Protein AF-A0A553Q4H6-F1 (afdb_monomer)

Mean predicted aligned error: 11.96 Å

Structure (mmCIF, N/CA/C/O backbone):
data_AF-A0A553Q4H6-F1
#
_entry.id   AF-A0A553Q4H6-F1
#
loop_
_atom_site.group_PDB
_atom_site.id
_atom_site.type_symbol
_atom_site.label_atom_id
_atom_site.label_alt_id
_atom_site.label_comp_id
_atom_site.label_asym_id
_atom_site.label_entity_id
_atom_site.label_seq_id
_atom_site.pdbx_PDB_ins_code
_atom_site.Cartn_x
_atom_site.Cartn_y
_atom_site.Cartn_z
_atom_site.occupancy
_atom_site.B_iso_or_equiv
_atom_site.auth_seq_id
_atom_site.auth_comp_id
_atom_site.auth_asym_id
_atom_site.auth_atom_id
_atom_site.pdbx_PDB_model_num
ATOM 1 N N . MET A 1 1 ? -4.625 12.653 -12.881 1.00 53.19 1 MET A N 1
ATOM 2 C CA . MET A 1 1 ? -5.779 13.579 -12.849 1.00 53.19 1 MET A CA 1
ATOM 3 C C . MET A 1 1 ? -6.939 13.209 -13.784 1.00 53.19 1 MET A C 1
ATOM 5 O O . MET A 1 1 ? -8.031 13.690 -13.533 1.00 53.19 1 MET A O 1
ATOM 9 N N . LEU A 1 2 ? -6.790 12.311 -14.776 1.00 54.16 2 LEU A N 1
ATOM 10 C CA . LEU A 1 2 ? -7.947 11.816 -15.558 1.00 54.16 2 LEU A CA 1
ATOM 11 C C . LEU A 1 2 ? -8.750 10.704 -14.845 1.00 54.16 2 LEU A C 1
ATOM 13 O O . LEU A 1 2 ? -9.967 10.647 -14.954 1.00 54.16 2 LEU A O 1
ATOM 17 N N . LEU A 1 3 ? -8.075 9.845 -14.072 1.00 53.44 3 LEU A N 1
ATOM 18 C CA . LEU A 1 3 ? -8.702 8.718 -13.361 1.00 53.44 3 LEU A CA 1
ATOM 19 C C . LEU A 1 3 ? -9.721 9.153 -12.292 1.00 53.44 3 LEU A C 1
ATOM 21 O O . LEU A 1 3 ? -10.749 8.504 -12.138 1.00 53.44 3 LEU A O 1
ATOM 25 N N . LEU A 1 4 ? -9.483 10.282 -11.614 1.00 52.38 4 LEU A N 1
ATOM 26 C CA . LEU A 1 4 ? -10.428 10.852 -10.641 1.00 52.38 4 LEU A CA 1
ATOM 27 C C . LEU A 1 4 ? -11.746 11.292 -11.302 1.00 52.38 4 LEU A C 1
ATOM 29 O O . LEU A 1 4 ? -12.811 11.081 -10.735 1.00 52.38 4 LEU A O 1
ATOM 33 N N . ARG A 1 5 ? -11.698 11.816 -12.535 1.00 48.59 5 ARG A N 1
ATOM 34 C CA . ARG A 1 5 ? -12.901 12.209 -13.294 1.00 4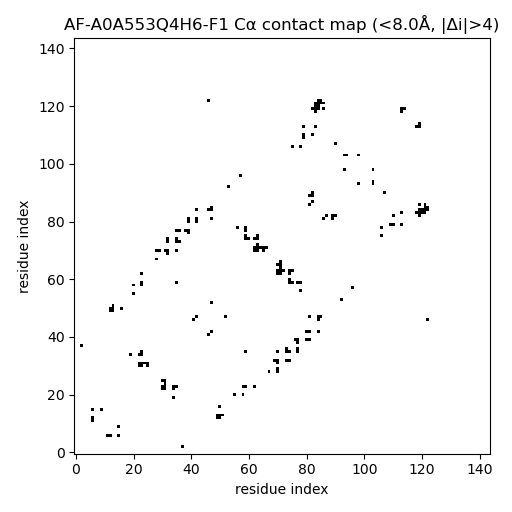8.59 5 ARG A CA 1
ATOM 35 C C . ARG A 1 5 ? -13.738 11.020 -13.765 1.00 48.59 5 ARG A C 1
ATOM 37 O O . ARG A 1 5 ? -14.942 11.158 -13.927 1.00 48.59 5 ARG A O 1
ATOM 44 N N . ILE A 1 6 ? -13.119 9.852 -13.948 1.00 53.22 6 ILE A N 1
ATOM 45 C CA . ILE A 1 6 ? -13.831 8.610 -14.286 1.00 53.22 6 ILE A CA 1
ATOM 46 C C . ILE A 1 6 ? -14.466 7.987 -13.032 1.00 53.22 6 ILE A C 1
ATOM 48 O O . ILE A 1 6 ? -15.551 7.416 -13.126 1.00 53.22 6 ILE A O 1
ATOM 52 N N . MET A 1 7 ? -13.855 8.145 -11.847 1.00 50.66 7 MET A N 1
ATOM 53 C CA . MET A 1 7 ? -14.485 7.738 -10.581 1.00 50.66 7 MET A CA 1
ATOM 54 C C . MET A 1 7 ? -15.806 8.468 -10.335 1.00 50.66 7 MET A C 1
ATOM 56 O O . MET A 1 7 ? -16.773 7.828 -9.937 1.00 50.66 7 MET A O 1
ATOM 60 N N . GLU A 1 8 ? -15.859 9.767 -10.641 1.00 52.78 8 GLU A N 1
ATOM 61 C CA . GLU A 1 8 ? -17.051 10.615 -10.490 1.00 52.78 8 GLU A CA 1
ATOM 62 C C . GLU A 1 8 ? -18.228 10.164 -11.388 1.00 52.78 8 GLU A C 1
ATOM 64 O O . GLU A 1 8 ? -19.381 10.426 -11.064 1.00 52.78 8 GLU A O 1
ATOM 69 N N . GLN A 1 9 ? -17.956 9.431 -12.481 1.00 48.88 9 GLN A N 1
ATOM 70 C CA . GLN A 1 9 ? -18.960 8.953 -13.448 1.00 48.88 9 GLN A CA 1
ATOM 71 C C . GLN A 1 9 ? -19.293 7.450 -13.338 1.00 48.88 9 GLN A C 1
ATOM 73 O O . GLN A 1 9 ? -20.028 6.928 -14.176 1.00 48.88 9 GLN A O 1
ATOM 78 N N . SER A 1 10 ? -18.771 6.721 -12.342 1.00 46.62 10 SER A N 1
ATOM 79 C CA . SER A 1 10 ? -18.934 5.256 -12.252 1.00 46.62 10 SER A CA 1
ATOM 80 C C . SER A 1 10 ? -19.594 4.781 -10.951 1.00 46.62 10 SER A C 1
ATOM 82 O O . SER A 1 10 ? -19.418 5.359 -9.884 1.00 46.62 10 SER A O 1
ATOM 84 N N . ALA A 1 11 ? -20.355 3.687 -11.050 1.00 51.41 11 ALA A N 1
ATOM 85 C CA . ALA A 1 11 ? -21.383 3.261 -10.094 1.00 51.41 11 ALA A CA 1
ATOM 86 C C . ALA A 1 11 ? -20.911 2.729 -8.715 1.00 51.41 11 ALA A C 1
ATOM 88 O O . ALA A 1 11 ? -21.747 2.317 -7.920 1.00 51.41 11 ALA A O 1
ATOM 89 N N . SER A 1 12 ? -19.610 2.710 -8.404 1.00 58.69 12 SER A N 1
ATOM 90 C CA . SER A 1 12 ? -19.055 2.636 -7.032 1.00 58.69 12 SER A CA 1
ATOM 91 C C . SER A 1 12 ? -17.516 2.577 -7.085 1.00 58.69 12 SER A C 1
ATOM 93 O O . SER A 1 12 ? -16.968 1.911 -7.971 1.00 58.69 12 SER A O 1
ATOM 95 N N . PRO A 1 13 ? -16.783 3.183 -6.126 1.00 57.62 13 PRO A N 1
ATOM 96 C CA . PRO A 1 13 ? -15.316 3.093 -6.046 1.00 57.62 13 PRO A CA 1
ATOM 97 C C . PRO A 1 13 ? -14.774 1.653 -6.083 1.00 57.62 13 PRO A C 1
ATOM 99 O O . PRO A 1 13 ? -13.706 1.395 -6.637 1.00 57.62 13 PRO A O 1
ATOM 102 N N . GLN A 1 14 ? -15.541 0.700 -5.550 1.00 63.09 14 GLN A N 1
ATOM 103 C CA . GLN A 1 14 ? -15.195 -0.717 -5.483 1.00 63.09 14 GLN A CA 1
ATOM 104 C C . GLN A 1 14 ? -15.084 -1.380 -6.873 1.00 63.09 14 GLN A C 1
ATOM 106 O O . GLN A 1 14 ? -14.151 -2.148 -7.108 1.00 63.09 14 GLN A O 1
ATOM 111 N N . TYR A 1 15 ? -15.973 -1.046 -7.818 1.00 68.50 15 TYR A N 1
ATOM 112 C CA . TYR A 1 15 ? -15.968 -1.618 -9.174 1.00 68.50 15 TYR A CA 1
ATOM 113 C C . TYR A 1 15 ? -14.713 -1.232 -9.972 1.00 68.50 15 TYR A C 1
ATOM 115 O O . TYR A 1 15 ? -14.147 -2.044 -10.708 1.00 68.50 15 TYR A O 1
ATOM 123 N N . ILE A 1 16 ? -14.244 0.007 -9.797 1.00 69.88 16 ILE A N 1
ATOM 124 C CA . ILE A 1 16 ? -12.982 0.466 -10.385 1.00 69.88 16 ILE A CA 1
ATOM 125 C C . ILE A 1 16 ? -11.811 -0.315 -9.792 1.00 69.88 16 ILE A C 1
ATOM 127 O O . ILE A 1 16 ? -10.930 -0.755 -10.535 1.00 69.88 16 ILE A O 1
ATOM 131 N N . TRP A 1 17 ? -11.803 -0.517 -8.472 1.00 71.38 17 TRP A N 1
ATOM 132 C CA . TRP A 1 17 ? -10.707 -1.211 -7.805 1.00 71.38 17 TRP A CA 1
ATOM 133 C C . TRP A 1 17 ? -10.576 -2.668 -8.226 1.00 71.38 17 TRP A C 1
ATOM 135 O O . TRP A 1 17 ? -9.457 -3.083 -8.516 1.00 71.38 17 TRP A O 1
ATOM 145 N N . ASP A 1 18 ? -11.679 -3.406 -8.373 1.00 72.62 18 ASP A N 1
ATOM 146 C CA . ASP A 1 18 ? -11.636 -4.798 -8.842 1.00 72.62 18 ASP A CA 1
ATOM 147 C C . ASP A 1 18 ? -11.004 -4.925 -10.244 1.00 72.62 18 ASP A C 1
ATOM 149 O O . ASP A 1 18 ? -10.248 -5.864 -10.500 1.00 72.62 18 ASP A O 1
ATOM 153 N N . ARG A 1 19 ? -11.216 -3.945 -11.138 1.00 70.75 19 ARG A N 1
ATOM 154 C CA . ARG A 1 19 ? -10.546 -3.900 -12.454 1.00 70.75 19 ARG A CA 1
ATOM 155 C C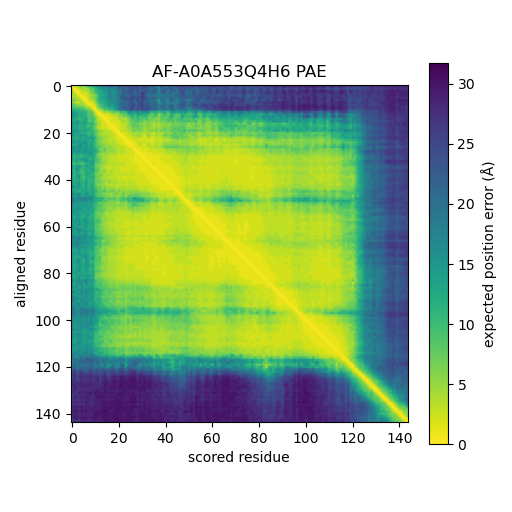 . ARG A 1 19 ? -9.101 -3.396 -12.390 1.00 70.75 19 ARG A C 1
ATOM 157 O O . ARG A 1 19 ? -8.279 -3.783 -13.219 1.00 70.75 19 ARG A O 1
ATOM 164 N N . MET A 1 20 ? -8.772 -2.558 -11.410 1.00 76.50 20 MET A N 1
ATOM 165 C CA . MET A 1 20 ? -7.435 -1.979 -11.228 1.00 76.50 20 MET A CA 1
ATOM 166 C C . MET A 1 20 ? -6.438 -2.932 -10.562 1.00 76.50 20 MET A C 1
ATOM 168 O O . MET A 1 20 ? -5.232 -2.731 -10.714 1.00 76.50 20 MET A O 1
ATOM 172 N N . LEU A 1 21 ? -6.895 -4.002 -9.896 1.00 78.31 21 LEU A N 1
ATOM 173 C CA . LEU A 1 21 ? -6.009 -4.991 -9.259 1.00 78.31 21 LEU A CA 1
ATOM 174 C C . LEU A 1 21 ? -4.981 -5.594 -10.234 1.00 78.31 21 LEU A C 1
ATOM 176 O O . LEU A 1 21 ? -3.839 -5.861 -9.850 1.00 78.31 21 LEU A O 1
ATOM 180 N N . GLY A 1 22 ? -5.349 -5.764 -11.510 1.00 80.19 22 GLY A N 1
ATOM 181 C CA . GLY A 1 22 ? -4.434 -6.236 -12.556 1.00 80.19 22 GLY A CA 1
ATOM 182 C C . GLY A 1 22 ? -3.261 -5.283 -12.824 1.00 80.19 22 GLY A C 1
ATOM 183 O O . GLY A 1 22 ? -2.179 -5.723 -13.217 1.00 80.19 22 GLY A O 1
ATOM 184 N N . GLY A 1 23 ? -3.432 -3.989 -12.543 1.00 82.12 23 GLY A N 1
ATOM 185 C CA . GLY A 1 23 ? -2.416 -2.960 -12.748 1.00 82.12 23 GLY A CA 1
ATOM 186 C C . GLY A 1 23 ? -1.189 -3.116 -11.845 1.00 82.12 23 GLY A C 1
ATOM 187 O O . GLY A 1 23 ? -0.079 -2.818 -12.283 1.00 82.12 23 GLY A O 1
ATOM 188 N N . PHE A 1 24 ? -1.342 -3.693 -10.645 1.00 83.38 24 PHE A N 1
ATOM 189 C CA . PHE A 1 24 ? -0.219 -3.990 -9.744 1.00 83.38 24 PHE A CA 1
ATOM 190 C C . PHE A 1 24 ? 0.768 -5.017 -10.325 1.00 83.38 24 PHE A C 1
ATOM 192 O O . PHE A 1 24 ? 1.920 -5.061 -9.911 1.00 83.38 24 PHE A O 1
ATOM 199 N N . LYS A 1 25 ? 0.348 -5.841 -11.293 1.00 86.12 25 LYS A N 1
ATOM 200 C CA . LYS A 1 25 ? 1.200 -6.850 -11.952 1.00 86.12 25 LYS A CA 1
ATOM 201 C C . LYS A 1 25 ? 1.577 -6.470 -13.387 1.00 86.12 25 LYS A C 1
ATOM 203 O O . LYS A 1 25 ? 2.096 -7.297 -14.132 1.00 86.12 25 LYS A O 1
ATOM 208 N N . HIS A 1 26 ? 1.300 -5.237 -13.806 1.00 89.94 26 HIS A N 1
ATOM 209 C CA . HIS A 1 26 ? 1.518 -4.818 -15.184 1.00 89.94 26 HIS A CA 1
ATOM 210 C C . HIS A 1 26 ? 3.016 -4.730 -15.524 1.00 89.94 26 HIS A C 1
ATOM 212 O O . HIS A 1 26 ? 3.823 -4.295 -14.705 1.00 89.94 26 HIS A O 1
ATOM 218 N N . LYS A 1 27 ? 3.400 -5.087 -16.758 1.00 85.38 27 LYS A N 1
ATOM 219 C CA . LYS A 1 27 ? 4.807 -5.063 -17.215 1.00 85.38 27 LYS A CA 1
ATOM 220 C C . LYS A 1 27 ? 5.449 -3.671 -17.146 1.00 85.38 27 LYS A C 1
ATOM 222 O O . LYS A 1 27 ? 6.629 -3.542 -16.834 1.00 85.38 27 LYS A O 1
ATOM 227 N N . ASN A 1 28 ? 4.658 -2.626 -17.390 1.00 87.38 28 ASN A N 1
ATOM 228 C CA . ASN A 1 28 ? 5.108 -1.236 -17.333 1.00 87.38 28 ASN A CA 1
ATOM 229 C C . ASN A 1 28 ? 5.197 -0.752 -15.875 1.00 87.38 28 ASN A C 1
ATOM 231 O O . ASN A 1 28 ? 4.185 -0.729 -15.172 1.00 87.38 28 ASN A O 1
ATOM 235 N N . ASN A 1 29 ? 6.390 -0.337 -15.447 1.00 87.38 29 ASN A N 1
ATOM 236 C CA . ASN A 1 29 ? 6.649 0.168 -14.096 1.00 87.38 29 ASN A CA 1
ATOM 237 C C . ASN A 1 29 ? 5.836 1.429 -13.762 1.00 87.38 29 ASN A C 1
ATOM 239 O O . ASN A 1 29 ? 5.278 1.501 -12.671 1.00 87.38 29 ASN A O 1
ATOM 243 N N . ARG A 1 30 ? 5.647 2.346 -14.721 1.00 87.50 30 ARG A N 1
ATOM 244 C CA . ARG A 1 30 ? 4.813 3.549 -14.550 1.00 87.50 30 ARG A CA 1
ATOM 245 C C . ARG A 1 30 ? 3.355 3.215 -14.257 1.00 87.50 30 ARG A C 1
ATOM 247 O O . ARG A 1 30 ? 2.681 3.957 -13.555 1.00 87.50 30 ARG A O 1
ATOM 254 N N . THR A 1 31 ? 2.851 2.098 -14.784 1.00 88.06 31 THR A N 1
ATOM 255 C CA . THR A 1 31 ? 1.493 1.634 -14.469 1.00 88.06 31 THR A CA 1
ATOM 256 C C . THR A 1 31 ? 1.418 1.138 -13.030 1.00 88.06 31 THR A C 1
ATOM 258 O O . THR A 1 31 ? 0.499 1.525 -12.316 1.00 88.06 31 THR A O 1
ATOM 261 N N . ARG A 1 32 ? 2.391 0.330 -12.584 1.00 90.56 32 ARG A N 1
ATOM 262 C CA . ARG A 1 32 ? 2.430 -0.179 -11.202 1.00 90.56 32 ARG A CA 1
ATOM 263 C C . ARG A 1 32 ? 2.528 0.967 -10.193 1.00 90.56 32 ARG A C 1
ATOM 265 O O . ARG A 1 32 ? 1.752 1.016 -9.246 1.00 90.56 32 ARG A O 1
ATOM 272 N N . GLU A 1 33 ? 3.415 1.923 -10.453 1.00 89.44 33 GLU A N 1
ATOM 273 C CA . GLU A 1 33 ? 3.549 3.160 -9.678 1.00 89.44 33 GLU A CA 1
ATOM 274 C C . GLU A 1 33 ? 2.262 4.000 -9.705 1.00 89.44 33 GLU A C 1
ATOM 276 O O . GLU A 1 33 ? 1.762 4.412 -8.660 1.00 89.44 33 GLU A O 1
ATOM 281 N N . GLY A 1 34 ? 1.679 4.215 -10.887 1.00 87.12 34 GLY A N 1
ATOM 282 C CA . GLY A 1 34 ? 0.464 5.011 -11.047 1.00 87.12 34 GLY A CA 1
ATOM 283 C C . GLY A 1 34 ? -0.732 4.450 -10.278 1.00 87.12 34 GLY A C 1
ATOM 284 O O . GLY A 1 34 ? -1.503 5.220 -9.707 1.00 87.12 34 GLY A O 1
ATOM 285 N N . VAL A 1 35 ? -0.869 3.122 -10.204 1.00 89.00 35 VAL A N 1
ATOM 286 C CA . VAL A 1 35 ? -1.921 2.472 -9.407 1.00 89.00 35 VAL A CA 1
ATOM 287 C C . VAL A 1 35 ? -1.695 2.692 -7.908 1.00 89.00 35 VAL A C 1
ATOM 289 O O . VAL A 1 35 ? -2.655 2.980 -7.195 1.00 89.00 35 VAL A O 1
ATOM 292 N N . CYS A 1 36 ? -0.446 2.639 -7.431 1.00 90.69 36 CYS A N 1
ATOM 293 C CA . CYS A 1 36 ? -0.105 2.996 -6.051 1.00 90.69 36 CYS A CA 1
ATOM 294 C C . CYS A 1 36 ? -0.489 4.452 -5.732 1.00 90.69 36 CYS A C 1
ATOM 296 O O . CYS A 1 36 ? -1.234 4.722 -4.792 1.00 90.69 36 CYS A O 1
ATOM 298 N N . LEU A 1 37 ? -0.056 5.406 -6.557 1.00 88.56 37 LEU A N 1
ATOM 299 C CA . LEU A 1 37 ? -0.375 6.824 -6.351 1.00 88.56 37 LEU A CA 1
ATOM 300 C C . LEU A 1 37 ? -1.883 7.094 -6.389 1.00 88.56 37 LEU A C 1
ATOM 302 O O . LEU A 1 37 ? -2.406 7.900 -5.618 1.00 88.56 37 LEU A O 1
ATOM 306 N N . PHE A 1 38 ? -2.603 6.389 -7.258 1.00 88.31 38 PHE A N 1
ATOM 307 C CA . PHE A 1 38 ? -4.052 6.482 -7.319 1.00 88.31 38 PHE A CA 1
ATOM 308 C C . PHE A 1 38 ? -4.736 5.926 -6.061 1.00 88.31 38 PHE A C 1
ATOM 310 O O . PHE A 1 38 ? -5.721 6.509 -5.607 1.00 88.31 38 PHE A O 1
ATOM 317 N N . LEU A 1 39 ? -4.206 4.856 -5.458 1.00 86.62 39 LEU A N 1
ATOM 318 C CA . LEU A 1 39 ? -4.694 4.347 -4.174 1.00 86.62 39 LEU A CA 1
ATOM 319 C C . LEU A 1 39 ? -4.548 5.381 -3.062 1.00 86.62 39 LEU A C 1
ATOM 321 O O . LEU A 1 39 ? -5.516 5.644 -2.355 1.00 86.62 39 LEU A O 1
ATOM 325 N N . ILE A 1 40 ? -3.373 6.003 -2.956 1.00 88.94 40 ILE A N 1
ATOM 326 C CA . ILE A 1 40 ? -3.108 7.075 -1.987 1.00 88.94 40 ILE A CA 1
ATOM 327 C C . ILE A 1 40 ? -4.106 8.218 -2.182 1.00 88.94 40 ILE A C 1
ATOM 329 O O . ILE A 1 40 ? -4.742 8.659 -1.230 1.00 88.94 40 ILE A O 1
ATOM 333 N N . SER A 1 41 ? -4.301 8.671 -3.424 1.00 85.69 41 SER A N 1
ATOM 334 C CA . SER A 1 41 ? -5.277 9.723 -3.723 1.00 85.69 41 SER A CA 1
ATOM 335 C C . SER A 1 41 ? -6.702 9.305 -3.361 1.00 85.69 41 SER A C 1
ATOM 337 O O . SER A 1 41 ? -7.448 10.115 -2.824 1.00 85.69 41 SER A O 1
ATOM 339 N N . THR A 1 42 ? -7.082 8.054 -3.628 1.00 83.75 42 THR A N 1
ATOM 340 C CA . THR A 1 42 ? -8.417 7.539 -3.301 1.00 83.75 42 THR A CA 1
ATOM 341 C C . THR A 1 42 ? -8.646 7.534 -1.793 1.00 83.75 42 THR A C 1
ATOM 343 O O . THR A 1 42 ? -9.692 7.987 -1.339 1.00 83.75 42 THR A O 1
ATOM 346 N N . LEU A 1 43 ? -7.662 7.066 -1.022 1.00 84.75 43 LEU A N 1
ATOM 347 C CA . LEU A 1 43 ? -7.706 7.084 0.439 1.00 84.75 43 LEU A CA 1
ATOM 348 C C . LEU A 1 43 ? -7.810 8.516 0.966 1.00 84.75 43 LEU A C 1
ATOM 350 O O . LEU A 1 43 ? -8.653 8.791 1.809 1.00 84.75 43 LEU A O 1
ATOM 354 N N . ASN A 1 44 ? -7.031 9.447 0.419 1.00 85.00 44 ASN A N 1
ATOM 355 C CA . ASN A 1 44 ? -7.085 10.851 0.825 1.00 85.00 44 ASN A CA 1
ATOM 356 C C . ASN A 1 44 ? -8.424 11.533 0.504 1.00 85.00 44 ASN A C 1
ATOM 358 O O . ASN A 1 44 ? -8.867 12.380 1.273 1.00 85.00 44 ASN A O 1
ATOM 362 N N . THR A 1 45 ? -9.078 11.181 -0.606 1.00 82.12 45 THR A N 1
ATOM 363 C CA . THR A 1 45 ? -10.350 11.802 -1.010 1.00 82.12 45 THR A CA 1
ATOM 364 C C . THR A 1 45 ? -11.572 11.149 -0.361 1.00 82.12 45 THR A C 1
ATOM 366 O O . THR A 1 45 ? -12.472 11.855 0.083 1.00 82.12 45 THR A O 1
ATOM 369 N N . TYR A 1 46 ? -11.625 9.816 -0.311 1.00 79.06 46 TYR A N 1
ATOM 370 C CA . TYR A 1 46 ? -12.823 9.060 0.087 1.00 79.06 46 TYR A CA 1
ATOM 371 C C . TYR A 1 46 ? -12.651 8.270 1.393 1.00 79.06 46 TYR A C 1
ATOM 373 O O . TYR A 1 46 ? -13.617 7.704 1.906 1.00 79.06 46 TYR A O 1
ATOM 381 N N . GLY A 1 47 ? -11.437 8.208 1.941 1.00 79.19 47 GLY A N 1
ATOM 382 C CA . GLY A 1 47 ? -11.112 7.390 3.103 1.00 79.19 47 GLY A CA 1
ATOM 383 C C . GLY A 1 47 ? -11.041 5.888 2.804 1.00 79.19 47 GLY A C 1
ATOM 384 O O . GLY A 1 47 ? -11.219 5.419 1.679 1.00 79.19 47 GLY A O 1
ATOM 385 N N . ALA A 1 48 ? -10.788 5.103 3.853 1.00 80.62 48 ALA A N 1
ATOM 386 C CA . ALA A 1 48 ? -10.679 3.644 3.766 1.00 80.62 48 ALA A CA 1
ATOM 387 C C . ALA A 1 48 ? -12.028 2.894 3.736 1.00 80.62 48 ALA A C 1
ATOM 389 O O . ALA A 1 48 ? -12.048 1.708 3.416 1.00 80.62 48 ALA A O 1
ATOM 390 N N . GLN A 1 49 ? -13.151 3.545 4.070 1.00 69.94 49 GLN A N 1
ATOM 391 C CA . GLN A 1 49 ? -14.446 2.868 4.266 1.00 69.94 49 GLN A CA 1
ATOM 392 C C . GLN A 1 49 ? -15.047 2.297 2.968 1.00 69.94 49 GLN A C 1
ATOM 394 O O . GLN A 1 49 ? -15.783 1.316 3.015 1.00 69.94 49 GLN A O 1
ATOM 399 N N . GLY A 1 50 ? -14.711 2.874 1.810 1.00 68.06 50 GLY A N 1
ATOM 400 C CA . GLY A 1 50 ? -15.192 2.427 0.498 1.00 68.06 50 GLY A CA 1
ATOM 401 C C . GLY A 1 50 ? -14.307 1.390 -0.201 1.00 68.06 50 GLY A C 1
ATOM 402 O O . GLY A 1 50 ? -14.567 1.076 -1.361 1.00 68.06 50 GLY A O 1
ATOM 403 N N . LEU A 1 51 ? -13.245 0.901 0.456 1.00 76.00 51 LEU A N 1
ATOM 404 C CA . LEU A 1 51 ? -12.245 0.017 -0.146 1.00 76.00 51 LEU A CA 1
ATOM 405 C C . LEU A 1 51 ? -12.104 -1.296 0.620 1.00 76.00 51 LEU A C 1
ATOM 407 O O . LEU A 1 51 ? -11.894 -1.324 1.831 1.00 76.00 51 LEU A O 1
ATOM 411 N N . THR A 1 52 ? -12.092 -2.412 -0.108 1.00 80.94 52 THR A N 1
ATOM 412 C CA . THR A 1 52 ? -11.748 -3.719 0.477 1.00 80.94 52 THR A CA 1
ATOM 413 C C . THR A 1 52 ? -10.230 -3.877 0.611 1.00 80.94 52 THR A C 1
ATOM 415 O O . THR A 1 52 ? -9.580 -4.577 -0.168 1.00 80.94 52 THR A O 1
ATOM 418 N N . LEU A 1 53 ? -9.645 -3.224 1.617 1.00 79.88 53 LEU A N 1
ATOM 419 C CA . LEU A 1 53 ? -8.192 -3.189 1.826 1.00 79.88 53 LEU A CA 1
ATOM 420 C C . LEU A 1 53 ? -7.561 -4.574 2.008 1.00 79.88 53 LEU A C 1
ATOM 422 O O . LEU A 1 53 ? -6.441 -4.793 1.555 1.00 79.88 53 LEU A O 1
ATOM 426 N N . SER A 1 54 ? -8.290 -5.541 2.569 1.00 79.75 54 SER A N 1
ATOM 427 C CA . SER A 1 54 ? -7.822 -6.927 2.723 1.00 79.75 54 SER A CA 1
ATOM 428 C C . SER A 1 54 ? -7.469 -7.608 1.392 1.00 79.75 54 SER A C 1
ATOM 430 O O . SER A 1 54 ? -6.582 -8.465 1.360 1.00 79.75 54 SER A O 1
ATOM 432 N N . LYS A 1 55 ? -8.119 -7.207 0.288 1.00 82.12 55 LYS A N 1
ATOM 433 C CA . LYS A 1 55 ? -7.799 -7.667 -1.071 1.00 82.12 55 LYS A CA 1
ATOM 434 C C . LYS A 1 55 ? -6.632 -6.898 -1.682 1.00 82.12 55 LYS A C 1
ATOM 436 O O . LYS A 1 55 ? -5.860 -7.491 -2.421 1.00 82.12 55 LYS A O 1
ATOM 441 N N . ILE A 1 56 ? -6.488 -5.609 -1.370 1.00 84.25 56 ILE A N 1
ATOM 442 C CA . ILE A 1 56 ? -5.508 -4.708 -2.000 1.00 84.25 56 ILE A CA 1
ATOM 443 C C . ILE A 1 56 ? -4.124 -4.829 -1.345 1.00 84.25 56 ILE A C 1
ATOM 445 O O . ILE A 1 56 ? -3.124 -4.958 -2.050 1.00 84.25 56 ILE A O 1
ATOM 449 N N . 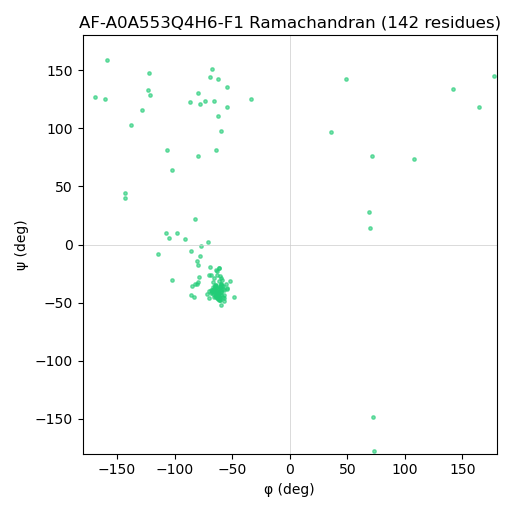VAL A 1 57 ? -4.055 -4.849 -0.009 1.00 86.44 57 VAL A N 1
ATOM 450 C CA . VAL A 1 57 ? -2.805 -4.912 0.773 1.00 86.44 57 VAL A CA 1
ATOM 451 C C . VAL A 1 57 ? -1.839 -6.005 0.285 1.00 86.44 57 VAL A C 1
ATOM 453 O O . VAL A 1 57 ? -0.668 -5.687 0.080 1.00 86.44 57 VAL A O 1
ATOM 456 N N . PRO A 1 58 ? -2.275 -7.249 -0.008 1.00 85.69 58 PRO A N 1
ATOM 457 C CA . PRO A 1 58 ? -1.381 -8.287 -0.526 1.00 85.69 58 PRO A CA 1
ATOM 458 C C . PRO A 1 58 ? -0.679 -7.903 -1.836 1.00 85.69 58 PRO A C 1
ATOM 460 O O . PRO A 1 58 ? 0.483 -8.254 -2.038 1.00 85.69 58 PRO A O 1
ATOM 463 N N . HIS A 1 59 ? -1.354 -7.168 -2.725 1.00 88.75 59 HIS A N 1
ATOM 464 C CA . HIS A 1 59 ? -0.746 -6.694 -3.968 1.00 88.75 59 HIS A CA 1
ATOM 465 C C . HIS A 1 59 ? 0.329 -5.637 -3.702 1.00 88.75 59 HIS A C 1
ATOM 467 O O . HIS A 1 59 ? 1.390 -5.686 -4.320 1.00 88.75 59 HIS A O 1
ATOM 473 N N . ILE A 1 60 ? 0.097 -4.742 -2.741 1.00 90.12 60 ILE A N 1
ATOM 474 C CA . ILE A 1 60 ? 1.067 -3.713 -2.347 1.00 90.12 60 ILE A CA 1
ATOM 475 C C . ILE A 1 60 ? 2.299 -4.353 -1.702 1.00 90.12 60 ILE A C 1
ATOM 477 O O . ILE A 1 60 ? 3.427 -4.000 -2.035 1.00 90.12 60 ILE A O 1
ATOM 481 N N . CYS A 1 61 ? 2.107 -5.347 -0.832 1.00 88.69 61 CYS A N 1
ATOM 482 C CA . CYS A 1 61 ? 3.216 -6.070 -0.209 1.00 88.69 61 CYS A CA 1
ATOM 483 C C . CYS A 1 61 ? 4.132 -6.740 -1.240 1.00 88.69 61 CYS A C 1
ATOM 485 O O . CYS A 1 61 ? 5.349 -6.765 -1.054 1.00 88.69 61 CYS A O 1
ATOM 487 N N . ASN A 1 62 ? 3.568 -7.246 -2.341 1.00 88.88 6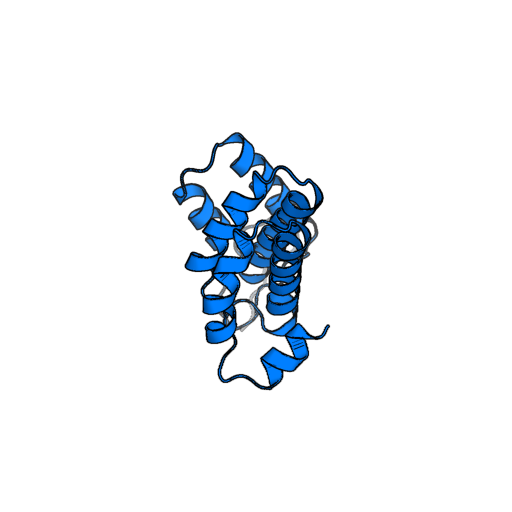2 ASN A N 1
ATOM 488 C CA . ASN A 1 62 ? 4.362 -7.792 -3.440 1.00 88.88 62 ASN A CA 1
ATOM 489 C C . ASN A 1 62 ? 5.202 -6.706 -4.130 1.00 88.88 62 ASN A C 1
ATOM 491 O O . ASN A 1 62 ? 6.360 -6.953 -4.462 1.00 88.88 62 ASN A O 1
ATOM 495 N N . LEU A 1 63 ? 4.658 -5.494 -4.284 1.00 90.56 63 LEU A N 1
ATOM 496 C CA . LEU A 1 63 ? 5.372 -4.364 -4.885 1.00 90.56 63 LEU A CA 1
ATOM 497 C C . LEU A 1 63 ? 6.524 -3.821 -4.037 1.00 90.56 63 LEU A C 1
ATOM 499 O O . LEU A 1 63 ? 7.436 -3.211 -4.587 1.00 90.56 63 LEU A O 1
ATOM 503 N N . LEU A 1 64 ? 6.562 -4.095 -2.732 1.00 88.88 64 LEU A N 1
ATOM 504 C CA . LEU A 1 64 ? 7.741 -3.781 -1.913 1.00 88.88 64 LEU A CA 1
ATOM 505 C C . LEU A 1 64 ? 9.002 -4.527 -2.381 1.00 88.88 64 LEU A C 1
ATOM 507 O O . LEU A 1 64 ? 10.114 -4.121 -2.057 1.00 88.88 64 LEU A O 1
ATOM 511 N N . GLY A 1 65 ? 8.839 -5.625 -3.126 1.00 88.62 65 GLY A N 1
ATOM 512 C CA . GLY A 1 65 ? 9.927 -6.367 -3.760 1.00 88.62 65 GLY A CA 1
ATOM 513 C C . GLY A 1 65 ? 10.152 -6.033 -5.237 1.00 88.62 65 GLY A C 1
ATOM 514 O O . GLY A 1 65 ? 10.877 -6.778 -5.890 1.00 88.62 65 GLY A O 1
ATOM 515 N N . ASP A 1 66 ? 9.523 -4.987 -5.788 1.00 92.12 66 ASP A N 1
ATOM 516 C CA . ASP A 1 66 ? 9.653 -4.641 -7.210 1.00 92.12 66 ASP A CA 1
ATOM 517 C C . ASP A 1 66 ? 11.110 -4.294 -7.573 1.00 92.12 66 ASP A C 1
ATOM 519 O O . ASP A 1 66 ? 11.789 -3.638 -6.779 1.00 92.12 66 ASP A O 1
ATOM 523 N N . PRO A 1 67 ? 11.619 -4.666 -8.764 1.00 90.75 67 PRO A N 1
ATOM 524 C CA . PRO A 1 67 ? 12.961 -4.265 -9.198 1.00 90.75 67 PRO A CA 1
ATOM 525 C C . PRO A 1 67 ? 13.127 -2.738 -9.306 1.00 90.75 67 PRO A C 1
ATOM 527 O O . PRO A 1 67 ? 14.225 -2.219 -9.106 1.00 90.75 67 PRO A O 1
ATOM 530 N N . THR A 1 68 ? 12.042 -2.002 -9.555 1.00 91.75 68 THR A N 1
ATOM 531 C CA . THR A 1 68 ? 12.043 -0.544 -9.732 1.00 91.75 68 THR A CA 1
ATOM 532 C C . THR A 1 68 ? 11.922 0.164 -8.382 1.00 91.75 68 THR A C 1
ATOM 534 O O . THR A 1 68 ? 10.935 -0.035 -7.675 1.00 91.75 68 THR A O 1
ATOM 537 N N . SER A 1 69 ? 12.880 1.028 -8.026 1.00 92.25 69 SER A N 1
ATOM 538 C CA . SER A 1 69 ? 12.860 1.753 -6.742 1.00 92.25 69 SER A CA 1
ATOM 539 C C . SER A 1 69 ? 11.625 2.631 -6.578 1.00 92.25 69 SER A C 1
ATOM 541 O O . SER A 1 69 ? 10.968 2.543 -5.549 1.00 92.25 69 SER A O 1
ATOM 543 N N . GLN A 1 70 ? 11.237 3.368 -7.619 1.00 91.31 70 GLN A N 1
ATOM 544 C CA . GLN A 1 70 ? 10.060 4.241 -7.588 1.00 91.31 70 GLN A CA 1
ATOM 545 C C . GLN A 1 70 ? 8.774 3.470 -7.251 1.00 91.31 70 GLN A C 1
ATOM 547 O O . GLN A 1 70 ? 7.935 3.944 -6.488 1.00 91.31 70 GLN A O 1
ATOM 552 N N . VAL A 1 71 ? 8.632 2.245 -7.769 1.00 91.75 71 VAL A N 1
ATOM 553 C CA . VAL A 1 71 ? 7.470 1.390 -7.482 1.00 91.75 71 VAL A CA 1
ATOM 554 C C . VAL A 1 71 ? 7.498 0.905 -6.030 1.00 91.75 71 VAL A C 1
ATOM 556 O O . VAL A 1 71 ? 6.451 0.897 -5.381 1.00 91.75 71 VAL A O 1
ATOM 559 N N . ARG A 1 72 ? 8.679 0.549 -5.499 1.00 93.19 72 ARG A N 1
ATOM 560 C CA . ARG A 1 72 ? 8.840 0.172 -4.083 1.00 93.19 72 ARG A CA 1
ATOM 561 C C . ARG A 1 72 ? 8.498 1.332 -3.150 1.00 93.19 72 ARG A C 1
ATOM 563 O O . ARG A 1 72 ? 7.775 1.129 -2.177 1.00 93.19 72 ARG A O 1
ATOM 570 N N . ASP A 1 73 ? 8.963 2.535 -3.473 1.00 92.12 73 ASP A N 1
ATOM 571 C CA . ASP A 1 73 ? 8.708 3.743 -2.686 1.00 92.12 73 ASP A CA 1
ATOM 572 C C . ASP A 1 73 ? 7.216 4.108 -2.712 1.00 92.12 73 ASP A C 1
ATOM 574 O O . ASP A 1 73 ? 6.606 4.332 -1.665 1.00 92.12 73 ASP A O 1
ATOM 578 N N . ALA A 1 74 ? 6.582 4.065 -3.888 1.00 91.62 74 ALA A N 1
ATOM 579 C CA . ALA A 1 74 ? 5.143 4.282 -4.023 1.00 91.62 74 ALA A CA 1
ATOM 580 C C . ALA A 1 74 ? 4.318 3.233 -3.253 1.00 91.62 74 ALA A C 1
ATOM 582 O O . ALA A 1 74 ? 3.307 3.574 -2.636 1.00 91.62 74 ALA A O 1
ATOM 583 N N . ALA A 1 75 ? 4.749 1.968 -3.247 1.00 92.94 75 ALA A N 1
ATOM 584 C CA . ALA A 1 75 ? 4.108 0.904 -2.478 1.00 92.94 75 ALA A CA 1
ATOM 585 C C . ALA A 1 75 ? 4.247 1.116 -0.961 1.00 92.94 75 ALA A C 1
ATOM 587 O O . ALA A 1 75 ? 3.277 0.930 -0.225 1.00 92.94 75 ALA A O 1
ATOM 588 N N . MET A 1 76 ? 5.417 1.557 -0.489 1.00 93.12 76 MET A N 1
ATOM 589 C CA . MET A 1 76 ? 5.610 1.906 0.919 1.00 93.12 76 MET A CA 1
ATOM 590 C C . MET A 1 76 ? 4.703 3.071 1.330 1.00 93.12 76 MET A C 1
ATOM 592 O O . MET A 1 76 ? 4.000 2.979 2.336 1.00 93.12 76 MET A O 1
ATOM 596 N N . ASN A 1 77 ? 4.638 4.122 0.510 1.00 91.94 77 ASN A N 1
ATOM 597 C CA . ASN A 1 77 ? 3.749 5.260 0.748 1.00 91.94 77 ASN A CA 1
ATOM 598 C C . ASN A 1 77 ? 2.270 4.839 0.781 1.00 91.94 77 ASN A C 1
ATOM 600 O O . ASN A 1 77 ? 1.516 5.337 1.612 1.00 91.94 77 ASN A O 1
ATOM 604 N N . CYS A 1 78 ? 1.855 3.871 -0.047 1.00 91.88 78 CYS A N 1
ATOM 605 C CA . CYS A 1 78 ? 0.502 3.310 0.027 1.00 91.88 78 CYS A CA 1
ATOM 606 C C . CYS A 1 78 ? 0.223 2.629 1.364 1.00 91.88 78 CYS A C 1
ATOM 608 O O . CYS A 1 78 ? -0.842 2.840 1.937 1.00 91.88 78 CYS A O 1
ATOM 610 N N . LEU A 1 79 ? 1.145 1.794 1.854 1.00 90.44 79 LEU A N 1
ATOM 611 C CA . LEU A 1 79 ? 0.967 1.113 3.139 1.00 90.44 79 LEU A CA 1
ATOM 612 C C . LEU A 1 79 ? 0.897 2.109 4.292 1.00 90.44 79 LEU A C 1
ATOM 614 O O . LEU A 1 79 ? 0.075 1.935 5.188 1.00 90.44 79 LEU A O 1
ATOM 618 N N . VAL A 1 80 ? 1.726 3.152 4.250 1.00 90.50 80 VAL A N 1
ATOM 619 C CA . VAL A 1 80 ? 1.686 4.249 5.219 1.00 90.50 80 VAL A CA 1
ATOM 620 C C . VAL A 1 80 ? 0.335 4.956 5.180 1.00 90.50 80 VAL A C 1
ATOM 622 O O . VAL A 1 80 ? -0.274 5.133 6.230 1.00 90.50 80 VAL A O 1
ATOM 625 N N . GLU A 1 81 ? -0.176 5.306 3.999 1.00 89.50 81 GLU A N 1
ATOM 626 C CA . GLU A 1 81 ? -1.483 5.960 3.885 1.00 89.50 81 GLU A CA 1
ATOM 627 C C . GLU A 1 81 ? -2.602 5.051 4.409 1.00 89.50 81 GLU A C 1
ATOM 629 O O . GLU A 1 81 ? -3.411 5.452 5.236 1.00 89.50 81 GLU A O 1
ATOM 634 N N . ILE A 1 82 ? -2.595 3.771 4.042 1.00 88.62 82 ILE A N 1
ATOM 635 C CA . ILE A 1 82 ? -3.540 2.789 4.585 1.00 88.62 82 ILE A CA 1
ATOM 636 C C . ILE A 1 82 ? -3.459 2.727 6.120 1.00 88.62 82 ILE A C 1
ATOM 638 O O . ILE A 1 82 ? -4.496 2.716 6.788 1.00 88.62 82 ILE A O 1
ATOM 642 N N . TYR A 1 83 ? -2.251 2.729 6.691 1.00 88.62 83 TYR A N 1
ATOM 643 C CA . TYR A 1 83 ? -2.049 2.752 8.138 1.00 88.62 83 TYR A CA 1
ATOM 644 C C . TYR A 1 83 ? -2.606 4.028 8.780 1.00 88.62 83 TYR A C 1
ATOM 646 O O . TYR A 1 83 ? -3.273 3.934 9.808 1.00 88.62 83 TYR A O 1
ATOM 654 N N . ARG A 1 84 ? -2.434 5.201 8.155 1.00 86.25 84 ARG A N 1
ATOM 655 C CA . ARG A 1 84 ? -3.002 6.470 8.646 1.00 86.25 84 ARG A CA 1
ATOM 656 C C . ARG A 1 84 ? -4.519 6.405 8.789 1.00 86.25 84 ARG A C 1
ATOM 658 O O . ARG A 1 84 ? -5.036 6.951 9.758 1.00 86.25 84 ARG A O 1
ATOM 665 N N . HIS A 1 85 ? -5.205 5.742 7.856 1.00 84.00 85 HIS A N 1
ATOM 666 C CA . HIS A 1 85 ? -6.671 5.640 7.828 1.00 84.00 85 HIS A CA 1
ATOM 667 C C . HIS A 1 85 ? -7.232 4.504 8.697 1.00 84.00 85 HIS A C 1
ATOM 669 O O . HIS A 1 85 ? -8.314 4.631 9.270 1.00 84.00 85 HIS A O 1
ATOM 675 N N . VAL A 1 86 ? -6.531 3.369 8.781 1.00 83.88 86 VAL A N 1
ATOM 676 C CA . VAL A 1 86 ? -7.035 2.141 9.429 1.00 83.88 86 VAL A CA 1
ATOM 677 C C . VAL A 1 86 ? -6.459 1.913 10.827 1.00 83.88 86 VAL A C 1
ATOM 679 O O . VAL A 1 86 ? -7.135 1.311 11.673 1.00 83.88 86 VAL A O 1
ATOM 682 N N . GLY A 1 87 ? -5.229 2.372 11.058 1.00 84.25 87 GLY A N 1
ATOM 683 C CA . GLY A 1 87 ? -4.448 2.154 12.268 1.00 84.25 87 GLY A CA 1
ATO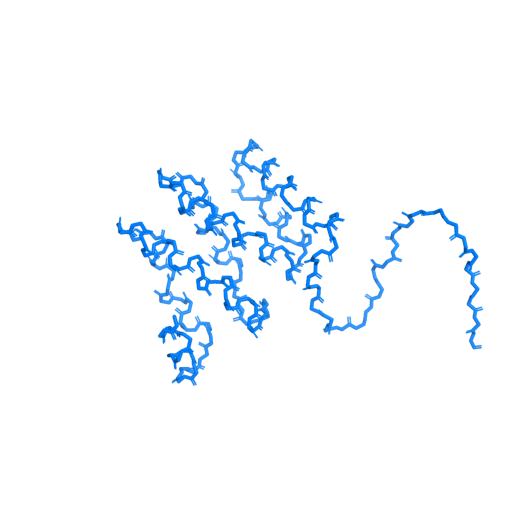M 684 C C . GLY A 1 87 ? -3.921 0.725 12.408 1.00 84.25 87 GLY A C 1
ATOM 685 O O . GLY A 1 87 ? -3.666 0.013 11.434 1.00 84.25 87 GLY A O 1
ATOM 686 N N . GLU A 1 88 ? -3.798 0.284 13.657 1.00 84.75 88 GLU A N 1
ATOM 687 C CA . GLU A 1 88 ? -3.073 -0.931 14.049 1.00 84.75 88 GLU A CA 1
ATOM 688 C C . GLU A 1 88 ? -3.613 -2.240 13.451 1.00 84.75 88 GLU A C 1
ATOM 690 O O . GLU A 1 88 ? -2.877 -3.217 13.313 1.00 84.75 88 GLU A O 1
ATOM 695 N N . ARG A 1 89 ? -4.873 -2.255 12.995 1.00 83.44 89 ARG A N 1
ATOM 696 C CA . ARG A 1 89 ? -5.462 -3.414 12.300 1.00 83.44 89 ARG A CA 1
ATOM 697 C C . ARG A 1 89 ? -4.624 -3.848 11.090 1.00 83.44 89 ARG A C 1
ATOM 699 O O . ARG A 1 89 ? -4.429 -5.041 10.884 1.00 83.44 89 ARG A O 1
ATOM 706 N N . VAL A 1 90 ? -4.048 -2.895 10.352 1.00 84.50 90 VAL A N 1
ATOM 707 C CA . VAL A 1 90 ? -3.158 -3.182 9.213 1.00 84.50 90 VAL A CA 1
ATOM 708 C C . VAL A 1 90 ? -1.875 -3.879 9.653 1.00 84.50 90 VAL A C 1
ATOM 710 O O . VAL A 1 90 ? -1.398 -4.766 8.947 1.00 84.50 90 VAL A O 1
ATOM 713 N N . ARG A 1 91 ? -1.329 -3.539 10.828 1.00 85.88 91 ARG A N 1
ATOM 714 C CA . ARG A 1 91 ? -0.134 -4.208 11.356 1.00 85.88 91 ARG A CA 1
ATOM 715 C C . ARG A 1 91 ? -0.409 -5.689 11.611 1.00 85.88 91 ARG A C 1
ATOM 717 O O . ARG A 1 91 ? 0.365 -6.542 11.182 1.00 85.88 91 ARG A O 1
ATOM 724 N N . ILE A 1 92 ? -1.542 -5.992 12.245 1.00 84.62 92 ILE A N 1
ATOM 725 C CA . ILE A 1 92 ? -1.971 -7.365 12.549 1.00 84.62 92 ILE A CA 1
ATOM 726 C C . ILE A 1 92 ? -2.165 -8.170 11.256 1.00 84.62 92 ILE A C 1
ATOM 728 O O . ILE A 1 92 ? -1.714 -9.315 11.167 1.00 84.62 92 ILE A O 1
ATOM 732 N N . ASP A 1 93 ? -2.797 -7.570 10.247 1.00 83.62 93 ASP A N 1
ATOM 733 C CA . ASP A 1 93 ? -3.041 -8.220 8.957 1.00 83.62 93 ASP A CA 1
ATOM 734 C C . ASP A 1 93 ? -1.740 -8.534 8.205 1.00 83.62 93 ASP A C 1
ATOM 736 O O . ASP A 1 93 ? -1.611 -9.607 7.608 1.00 83.62 93 ASP A O 1
ATOM 740 N N . LEU A 1 94 ? -0.751 -7.635 8.268 1.00 84.88 94 LEU A N 1
ATOM 741 C CA . LEU A 1 94 ? 0.570 -7.848 7.672 1.00 84.88 94 LEU A CA 1
ATOM 742 C C . LEU A 1 94 ? 1.361 -8.946 8.390 1.00 84.88 94 LEU A C 1
ATOM 744 O O . LEU A 1 94 ? 1.950 -9.797 7.720 1.00 84.88 94 LEU A O 1
ATOM 748 N N . SER A 1 95 ? 1.327 -8.983 9.726 1.00 83.62 95 SER A N 1
ATOM 749 C CA . SER A 1 95 ? 1.994 -10.026 10.523 1.00 83.62 95 SER A CA 1
ATOM 750 C C . SER A 1 95 ? 1.484 -11.431 10.191 1.00 83.62 95 SER A C 1
ATOM 752 O O . SER A 1 95 ? 2.255 -12.387 10.173 1.00 83.62 95 SER A O 1
ATOM 754 N N . LYS A 1 96 ? 0.194 -11.568 9.864 1.00 82.75 96 LYS A N 1
ATOM 755 C CA . LYS A 1 96 ? -0.419 -12.851 9.476 1.00 82.75 96 LYS A CA 1
ATOM 756 C C . LYS A 1 96 ? -0.108 -13.275 8.037 1.00 82.75 96 LYS A C 1
ATOM 758 O O . LYS A 1 96 ? -0.430 -14.395 7.653 1.00 82.75 96 LYS A O 1
ATOM 763 N N . LYS A 1 97 ? 0.489 -12.400 7.220 1.00 77.69 97 LYS A N 1
ATOM 764 C CA . LYS A 1 97 ? 0.690 -12.640 5.782 1.00 77.69 97 LYS A CA 1
ATOM 765 C C . LYS A 1 97 ? 1.957 -13.430 5.443 1.00 77.69 97 LYS A C 1
ATOM 767 O O . LYS A 1 97 ? 2.152 -13.757 4.277 1.00 77.69 97 LYS A O 1
ATOM 772 N N . GLY A 1 98 ? 2.806 -13.728 6.430 1.00 76.88 98 GLY A N 1
ATOM 773 C CA . GLY A 1 98 ? 4.029 -14.513 6.227 1.00 76.88 98 GLY A CA 1
ATOM 774 C C . GLY A 1 98 ? 5.109 -13.787 5.417 1.00 76.88 98 GLY A C 1
ATOM 775 O O . GLY A 1 98 ? 5.889 -14.426 4.715 1.00 76.88 98 GLY A O 1
ATOM 776 N N . LEU A 1 99 ? 5.147 -12.451 5.470 1.00 83.00 99 LEU A N 1
ATOM 777 C CA . LEU A 1 99 ? 6.226 -11.677 4.853 1.00 83.00 99 LEU A CA 1
ATOM 778 C C . LEU A 1 99 ? 7.556 -11.914 5.592 1.00 83.00 99 LEU A C 1
ATOM 780 O O . LEU A 1 99 ? 7.545 -12.138 6.803 1.00 83.00 99 LEU A O 1
ATOM 784 N N . PRO A 1 100 ? 8.711 -11.805 4.906 1.00 85.69 100 PRO A N 1
ATOM 785 C CA . PRO A 1 100 ? 10.009 -11.884 5.564 1.00 85.69 100 PRO A CA 1
ATOM 786 C C . PRO A 1 100 ? 10.121 -10.864 6.701 1.00 85.69 100 PRO A C 1
ATOM 788 O O . PRO A 1 100 ? 9.791 -9.689 6.510 1.00 85.69 100 PRO A O 1
ATOM 791 N N . GLN A 1 101 ? 10.651 -11.292 7.850 1.00 85.75 101 GLN A N 1
ATOM 792 C CA . GLN A 1 101 ? 10.752 -10.455 9.050 1.00 85.75 101 GLN A CA 1
ATOM 793 C C . GLN A 1 101 ? 11.484 -9.132 8.786 1.00 85.75 101 GLN A C 1
ATOM 795 O O . GLN A 1 101 ? 11.069 -8.085 9.271 1.00 85.75 101 GLN A O 1
ATOM 800 N N . SER A 1 102 ? 12.529 -9.147 7.953 1.00 85.69 102 SER A N 1
ATOM 801 C CA . SER A 1 102 ? 13.262 -7.938 7.561 1.00 85.69 102 SER A CA 1
ATOM 802 C C . SER A 1 102 ? 12.374 -6.900 6.869 1.00 85.69 102 SER A C 1
ATOM 804 O O . SER A 1 102 ? 12.490 -5.711 7.151 1.00 85.69 102 SER A O 1
ATOM 806 N N . ARG A 1 103 ? 11.444 -7.331 6.007 1.00 83.25 103 ARG A N 1
ATOM 807 C CA . ARG A 1 103 ? 10.494 -6.431 5.337 1.00 83.25 103 ARG A CA 1
ATOM 808 C C . ARG A 1 103 ? 9.442 -5.913 6.308 1.00 83.25 103 ARG A C 1
ATOM 810 O O . ARG A 1 103 ? 9.142 -4.725 6.277 1.00 83.25 103 ARG A O 1
ATOM 817 N N . LEU A 1 104 ? 8.917 -6.781 7.175 1.00 87.50 104 LEU A N 1
ATOM 818 C CA . LEU A 1 104 ? 7.972 -6.377 8.219 1.00 87.50 104 LEU A CA 1
ATOM 819 C C . LEU A 1 104 ? 8.579 -5.317 9.135 1.00 87.50 104 LEU A C 1
ATOM 821 O O . LEU A 1 104 ? 7.942 -4.297 9.366 1.00 87.50 104 LEU A O 1
ATOM 825 N N . ASN A 1 105 ? 9.827 -5.505 9.569 1.00 88.31 105 ASN A N 1
ATOM 826 C CA . ASN A 1 105 ? 10.524 -4.546 10.420 1.00 88.31 105 ASN A CA 1
ATOM 827 C C . ASN A 1 105 ? 10.600 -3.162 9.761 1.00 88.31 105 ASN A C 1
ATOM 829 O O . ASN A 1 105 ? 10.266 -2.173 10.400 1.00 88.31 105 ASN A O 1
ATOM 833 N N . VAL A 1 106 ? 10.957 -3.089 8.473 1.00 88.94 106 VAL A N 1
ATOM 834 C CA . VAL A 1 106 ? 11.023 -1.810 7.744 1.00 88.94 106 VAL A CA 1
ATOM 835 C C . VAL A 1 106 ? 9.644 -1.149 7.639 1.00 88.94 106 VAL A C 1
ATOM 837 O O . VAL A 1 106 ? 9.526 0.052 7.872 1.00 88.94 106 VAL A O 1
ATOM 840 N N . ILE A 1 107 ? 8.592 -1.913 7.328 1.00 88.44 107 ILE A N 1
ATOM 841 C CA . ILE A 1 107 ? 7.214 -1.390 7.265 1.00 88.44 107 ILE A CA 1
ATOM 842 C C . ILE A 1 107 ? 6.777 -0.862 8.635 1.00 88.44 107 ILE A C 1
ATOM 844 O O . ILE A 1 107 ? 6.254 0.243 8.744 1.00 88.44 107 ILE A O 1
ATOM 848 N N . PHE A 1 108 ? 7.023 -1.634 9.689 1.00 89.88 108 PHE A N 1
ATOM 849 C CA . PHE A 1 108 ? 6.631 -1.299 11.052 1.00 89.88 108 PHE A CA 1
ATOM 850 C C . PHE A 1 108 ? 7.386 -0.086 11.582 1.00 89.88 108 PHE A C 1
A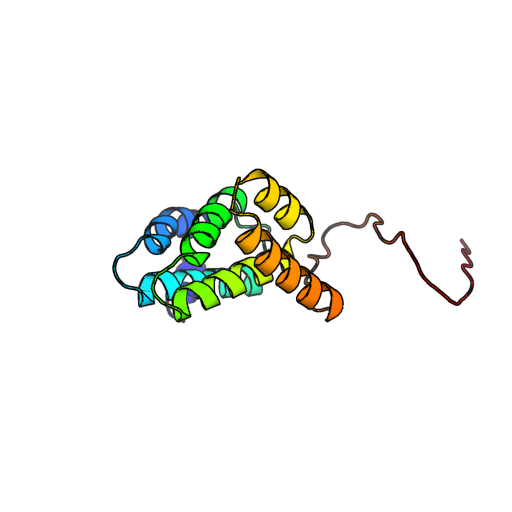TOM 852 O O . PHE A 1 108 ? 6.761 0.784 12.176 1.00 89.88 108 PHE A O 1
ATOM 859 N N . SER A 1 109 ? 8.678 0.049 11.273 1.00 89.94 109 SER A N 1
ATOM 860 C CA . SER A 1 109 ? 9.426 1.271 11.579 1.00 89.94 109 SER A CA 1
ATOM 861 C C . SER A 1 109 ? 8.813 2.501 10.902 1.00 89.94 109 SER A C 1
ATOM 863 O O . SER A 1 109 ? 8.672 3.535 11.550 1.00 89.94 109 SER A O 1
ATOM 865 N N . ARG A 1 110 ? 8.363 2.392 9.641 1.00 88.12 110 ARG A N 1
ATOM 866 C CA . ARG A 1 110 ? 7.647 3.493 8.968 1.00 88.12 110 ARG A CA 1
ATOM 867 C C . ARG A 1 110 ? 6.303 3.806 9.616 1.00 88.12 110 ARG A C 1
ATOM 869 O O . ARG A 1 110 ? 5.945 4.973 9.733 1.00 88.12 110 ARG A O 1
ATOM 876 N N . PHE A 1 111 ? 5.562 2.795 10.060 1.00 89.38 111 PHE A N 1
ATOM 877 C CA . PHE A 1 111 ? 4.319 3.013 10.801 1.00 89.38 111 PHE A CA 1
ATOM 878 C C . PHE A 1 111 ? 4.578 3.729 12.130 1.00 89.38 111 PHE A C 1
ATOM 880 O O . PHE A 1 111 ? 3.874 4.685 12.450 1.00 89.38 111 PHE A O 1
ATOM 887 N N . ASP A 1 112 ? 5.632 3.344 12.852 1.00 88.06 112 ASP A N 1
ATOM 888 C CA . ASP A 1 112 ? 6.021 3.979 14.113 1.00 88.06 112 ASP A CA 1
ATOM 889 C C . ASP A 1 112 ? 6.458 5.442 13.914 1.00 88.06 112 ASP A C 1
ATOM 891 O O . ASP A 1 112 ? 6.176 6.287 14.764 1.00 88.06 112 ASP A O 1
ATOM 895 N N . GLU A 1 113 ? 7.142 5.763 12.807 1.00 86.50 113 GLU A N 1
ATOM 896 C CA . GLU A 1 113 ? 7.484 7.143 12.411 1.00 86.50 113 GLU A CA 1
ATOM 897 C C . GLU A 1 113 ? 6.221 7.987 12.170 1.00 86.50 113 GLU A C 1
ATOM 899 O O . GLU A 1 113 ? 6.095 9.115 12.656 1.00 86.50 113 GLU A O 1
ATOM 904 N N . VAL A 1 114 ? 5.249 7.430 11.449 1.00 83.06 114 VAL A N 1
ATOM 905 C CA . VAL A 1 114 ? 3.984 8.106 11.122 1.00 83.06 114 VAL A CA 1
ATOM 906 C C . VAL A 1 114 ? 3.136 8.316 12.377 1.00 83.06 114 VAL A C 1
ATOM 908 O O . VAL A 1 114 ? 2.596 9.404 12.579 1.00 83.06 114 VAL A O 1
ATOM 911 N N . GLN A 1 115 ? 3.084 7.320 13.261 1.00 81.44 115 GLN A N 1
ATOM 912 C CA . GLN A 1 115 ? 2.403 7.421 14.548 1.00 81.44 115 GLN A CA 1
ATOM 913 C C . GLN A 1 115 ? 3.056 8.479 15.450 1.00 81.44 115 GLN A C 1
ATOM 915 O O . GLN A 1 115 ? 2.352 9.303 16.032 1.00 81.44 115 GLN A O 1
ATOM 920 N N . ARG A 1 116 ? 4.395 8.509 15.533 1.00 79.31 116 ARG A N 1
ATOM 921 C CA . ARG A 1 116 ? 5.137 9.506 16.329 1.00 79.31 116 ARG A CA 1
ATOM 922 C C . ARG A 1 116 ? 5.009 10.928 15.794 1.00 79.31 116 ARG A C 1
ATOM 924 O O . ARG A 1 116 ? 5.001 11.866 16.581 1.00 79.31 116 ARG A O 1
ATOM 931 N N . SER A 1 117 ? 4.890 11.094 14.479 1.00 76.50 117 SER A N 1
ATOM 932 C CA . SER A 1 117 ? 4.712 12.414 13.859 1.00 76.50 117 SER A CA 1
ATOM 933 C C . SER A 1 117 ? 3.291 12.979 13.990 1.00 76.50 117 SER A C 1
ATOM 935 O O . SER A 1 117 ? 3.043 14.087 13.524 1.00 76.50 117 SER A O 1
ATOM 937 N N . GLY A 1 118 ? 2.3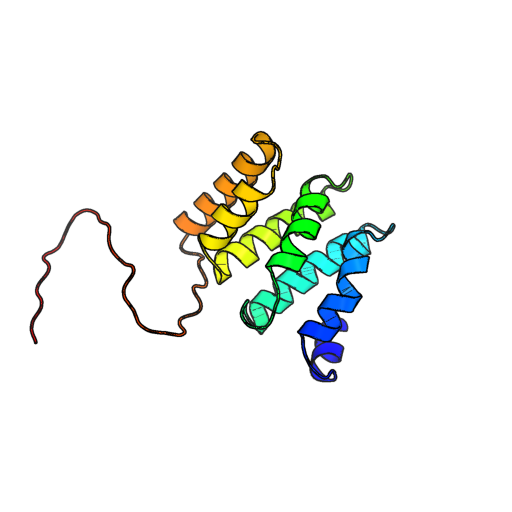50 12.252 14.610 1.00 66.19 118 GLY A N 1
ATOM 938 C CA . GLY A 1 118 ? 0.970 12.718 14.797 1.00 66.19 118 GLY A CA 1
ATOM 939 C C . GLY A 1 118 ? 0.161 12.799 13.499 1.00 66.19 118 GLY A C 1
ATOM 940 O O . GLY A 1 118 ? -0.920 13.376 13.475 1.00 66.19 118 GLY A O 1
ATOM 941 N N . ASN A 1 119 ? 0.653 12.192 12.417 1.00 67.75 119 ASN A N 1
ATOM 942 C CA . ASN A 1 119 ? 0.063 12.242 11.080 1.00 67.75 119 ASN A CA 1
ATOM 943 C C . ASN A 1 119 ? -1.086 11.232 10.874 1.00 67.75 119 ASN A C 1
ATOM 945 O O . ASN A 1 119 ? -1.405 10.866 9.747 1.00 67.75 119 ASN A O 1
ATOM 949 N N . MET A 1 120 ? -1.732 10.746 11.930 1.00 71.38 120 MET A N 1
ATOM 950 C CA . MET A 1 120 ? -2.793 9.742 11.799 1.00 71.38 120 MET A CA 1
ATOM 951 C C . MET A 1 120 ? -4.122 10.394 11.391 1.00 71.38 120 MET A C 1
ATOM 953 O O . MET A 1 120 ? -4.569 11.347 12.022 1.00 71.38 120 MET A O 1
ATOM 957 N N . ILE A 1 121 ? -4.778 9.853 10.361 1.00 64.06 121 ILE A N 1
ATOM 958 C CA . ILE A 1 121 ? -6.117 10.259 9.904 1.00 64.06 121 ILE A CA 1
ATOM 959 C C . ILE A 1 121 ? -7.095 9.203 10.429 1.00 64.06 121 ILE A C 1
ATOM 961 O O . ILE A 1 121 ? -7.680 8.429 9.677 1.00 64.06 121 ILE A O 1
ATOM 965 N N . LEU A 1 122 ? -7.224 9.085 11.752 1.00 57.56 122 LEU A N 1
ATOM 966 C CA . LEU A 1 122 ? -8.245 8.211 12.328 1.00 57.56 122 LEU A CA 1
ATOM 967 C C . LEU A 1 122 ? -9.603 8.763 11.888 1.00 57.56 122 LEU A C 1
ATOM 969 O O . LEU A 1 122 ? -9.985 9.855 12.300 1.00 57.56 122 LEU A O 1
ATOM 973 N N . SER A 1 123 ? -10.303 8.045 11.005 1.00 45.00 123 SER A N 1
ATOM 974 C CA . SER A 1 123 ? -11.642 8.423 10.553 1.00 45.00 123 SER A CA 1
ATOM 975 C C . SER A 1 123 ? -12.564 8.469 11.778 1.00 45.00 123 SER A C 1
ATOM 977 O O . SER A 1 123 ? -13.011 7.435 12.275 1.00 45.00 123 SER A O 1
ATOM 979 N N . SER A 1 124 ? -12.772 9.676 12.312 1.00 43.22 124 SER A N 1
ATOM 980 C CA . SER A 1 124 ? -13.664 9.994 13.427 1.00 43.22 124 SER A CA 1
ATOM 981 C C . SER A 1 124 ? -15.104 9.696 13.022 1.00 43.22 124 SER A C 1
ATOM 983 O O . SER A 1 124 ? -15.844 10.573 12.595 1.00 43.22 124 SER A O 1
ATOM 985 N N . GLY A 1 125 ? -15.488 8.427 13.110 1.00 44.84 125 GLY A N 1
ATOM 986 C CA . GLY A 1 125 ? -16.785 7.928 12.674 1.00 44.84 125 GLY A CA 1
ATOM 987 C C . GLY A 1 125 ? -17.318 6.837 13.589 1.00 44.84 125 GLY A C 1
ATOM 988 O O . GLY A 1 125 ? -17.749 5.802 13.098 1.00 44.84 125 GLY A O 1
ATOM 989 N N . SER A 1 126 ? -17.216 7.034 14.907 1.00 36.19 126 SER A N 1
ATOM 990 C CA . SER A 1 126 ? -18.148 6.567 15.952 1.00 36.19 126 SER A CA 1
ATOM 991 C C . SER A 1 126 ? -17.460 6.665 17.307 1.00 36.19 126 SER A C 1
ATOM 993 O O . SER A 1 126 ? -16.449 6.010 17.553 1.00 36.19 126 SER A O 1
ATOM 995 N N . GLY A 1 127 ? -18.015 7.485 18.198 1.00 42.50 127 GLY A N 1
ATOM 996 C CA . GLY A 1 127 ? -17.561 7.578 19.577 1.00 42.50 127 GLY A CA 1
ATOM 997 C C . GLY A 1 127 ? -17.567 6.209 20.253 1.00 42.50 127 GLY A C 1
ATOM 998 O O . GLY A 1 127 ? -18.617 5.583 20.388 1.00 42.50 127 GLY A O 1
ATOM 999 N N . ARG A 1 128 ? -16.386 5.756 20.677 1.00 35.84 128 ARG A N 1
ATOM 1000 C CA . ARG A 1 128 ? -16.163 5.021 21.926 1.00 35.84 128 ARG A CA 1
ATOM 1001 C C . ARG A 1 128 ? -14.659 4.913 22.188 1.00 35.84 128 ARG A C 1
ATOM 1003 O O . ARG A 1 128 ? -13.877 4.546 21.319 1.00 35.84 128 ARG A O 1
ATOM 1010 N N . CYS A 1 129 ? -14.306 5.335 23.397 1.00 41.66 129 CYS A N 1
ATOM 1011 C CA . CYS A 1 129 ? -12.990 5.457 24.009 1.00 41.66 129 CYS A CA 1
ATOM 1012 C C . CYS A 1 129 ? -11.959 4.397 23.594 1.00 41.66 129 CYS A C 1
ATOM 1014 O O . CYS A 1 129 ? -12.169 3.217 23.842 1.00 41.66 129 CYS A O 1
ATOM 1016 N N . PHE A 1 130 ? -10.796 4.845 23.113 1.00 34.25 130 PHE A N 1
ATOM 1017 C CA . PHE A 1 130 ? -9.545 4.072 23.141 1.00 34.25 130 PHE A CA 1
ATOM 1018 C C . PHE A 1 130 ? -8.320 4.967 23.412 1.00 34.25 130 PHE A C 1
ATOM 1020 O O . PHE A 1 130 ? -7.252 4.768 22.846 1.00 34.25 130 PHE A O 1
ATOM 1027 N N . LEU A 1 131 ? -8.450 5.950 24.313 1.00 37.03 131 LEU A N 1
ATOM 1028 C CA . LEU A 1 131 ? -7.278 6.534 24.977 1.00 37.03 131 LEU A CA 1
ATOM 1029 C C . LEU A 1 131 ? -7.206 6.051 26.429 1.00 37.03 131 LEU A C 1
ATOM 1031 O O . LEU A 1 131 ? -7.610 6.721 27.372 1.00 37.03 131 LEU A O 1
ATOM 1035 N N . CYS A 1 132 ? -6.668 4.849 26.581 1.00 34.78 132 CYS A N 1
ATOM 1036 C CA . CYS A 1 132 ? -5.808 4.486 27.699 1.00 34.78 132 CYS A CA 1
ATOM 1037 C C . CYS A 1 132 ? -4.578 3.890 26.993 1.00 34.78 132 CYS A C 1
ATOM 1039 O O . CYS A 1 132 ? -4.743 2.977 26.193 1.00 34.78 132 CYS A O 1
ATOM 1041 N N . VAL A 1 133 ? -3.370 4.451 27.071 1.00 35.81 133 VAL A N 1
ATOM 1042 C CA . VAL A 1 133 ? -2.545 4.636 28.272 1.00 35.81 133 VAL A CA 1
ATOM 1043 C C . VAL A 1 133 ? -1.487 5.737 28.013 1.00 35.81 133 VAL A C 1
ATOM 1045 O O . VAL A 1 133 ? -0.756 5.646 27.036 1.00 35.81 133 VAL A O 1
ATOM 1048 N N . GLN A 1 134 ? -1.487 6.756 28.895 1.00 38.03 134 GLN A N 1
ATOM 1049 C CA . GLN A 1 134 ? -0.389 7.412 29.663 1.00 38.03 134 GLN A CA 1
ATOM 1050 C C . GLN A 1 134 ? 0.919 7.857 28.946 1.00 38.03 134 GLN A C 1
ATOM 1052 O O . GLN A 1 134 ? 1.443 7.151 28.103 1.00 38.03 134 GLN A O 1
ATOM 1057 N N . THR A 1 135 ? 1.547 8.999 29.279 1.00 30.78 135 THR A N 1
ATOM 1058 C CA . THR A 1 135 ? 2.033 9.361 30.633 1.00 30.78 135 THR A CA 1
ATOM 1059 C C . THR A 1 135 ? 2.257 10.862 30.914 1.00 30.78 135 THR A C 1
ATOM 1061 O O . THR A 1 135 ? 2.555 11.655 30.028 1.00 30.78 135 THR A O 1
ATOM 1064 N N . SER A 1 136 ? 2.242 11.159 32.226 1.00 39.16 136 SER A N 1
ATOM 1065 C CA . SER A 1 136 ? 2.996 12.195 32.965 1.00 39.16 136 SER A CA 1
ATOM 1066 C C . SER A 1 136 ? 2.631 13.672 32.779 1.00 39.16 136 SER A C 1
ATOM 1068 O O . SER A 1 136 ? 3.381 14.441 32.192 1.00 39.16 136 SER A O 1
ATOM 1070 N N . THR A 1 137 ? 1.522 14.059 33.416 1.00 41.88 137 THR A N 1
ATOM 1071 C CA . THR A 1 137 ? 1.294 15.236 34.295 1.00 41.88 137 THR A CA 1
ATOM 1072 C C . THR A 1 137 ? -0.098 15.825 34.053 1.00 41.88 137 THR A C 1
ATOM 1074 O O . THR A 1 137 ? -0.518 16.007 32.919 1.00 41.88 137 THR A O 1
ATOM 1077 N N . GLY A 1 138 ? -0.827 16.117 35.137 1.00 33.06 138 GLY A N 1
ATOM 1078 C CA . GLY A 1 138 ? -2.049 16.930 35.076 1.00 33.06 138 GLY A CA 1
ATOM 1079 C C . GLY A 1 138 ? -3.371 16.190 35.287 1.00 33.06 138 GLY A C 1
ATOM 1080 O O . GLY A 1 138 ? -4.144 15.998 34.361 1.00 33.06 138 GLY A O 1
ATOM 1081 N N . ARG A 1 139 ? -3.624 15.818 36.547 1.00 31.75 139 ARG A N 1
ATOM 1082 C CA . ARG A 1 139 ? -4.921 15.859 37.254 1.00 31.75 139 ARG A CA 1
ATOM 1083 C C . ARG A 1 139 ? -6.182 15.547 36.413 1.00 31.75 139 ARG A C 1
ATOM 1085 O O . ARG A 1 139 ? -6.803 16.428 35.831 1.00 31.75 139 ARG A O 1
ATOM 1092 N N . CYS A 1 140 ? -6.617 14.289 36.480 1.00 34.69 140 CYS A N 1
ATOM 1093 C CA . CYS A 1 140 ? -7.958 13.868 36.084 1.00 34.69 140 CYS A CA 1
ATOM 1094 C C . CYS A 1 140 ? -8.993 14.490 37.039 1.00 34.69 140 CYS A C 1
ATOM 1096 O O . CYS A 1 140 ? -8.900 14.302 38.253 1.00 34.69 140 CYS A O 1
ATOM 1098 N N . SER A 1 141 ? -9.967 15.230 36.514 1.00 35.88 141 SER A N 1
ATOM 1099 C CA . SER A 1 141 ? -11.164 15.592 37.271 1.00 35.88 141 SER A CA 1
ATOM 1100 C C . SER A 1 141 ? -12.378 15.454 36.364 1.00 35.88 141 SER A C 1
ATOM 1102 O O . SER A 1 1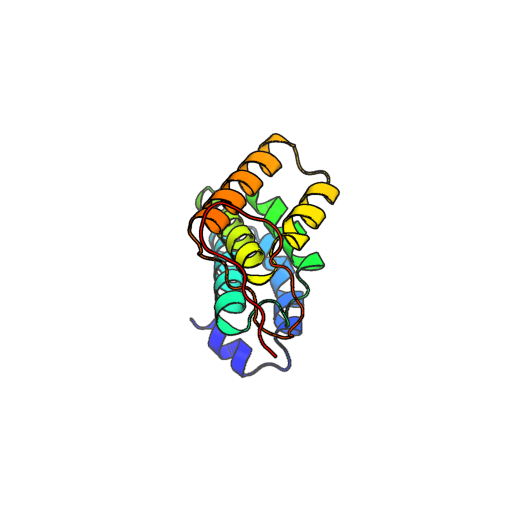41 ? -12.622 16.278 35.488 1.00 35.88 141 SER A O 1
ATOM 1104 N N . THR A 1 142 ? -13.113 14.367 36.561 1.00 36.47 142 THR A N 1
ATOM 1105 C CA . THR A 1 142 ? -14.474 14.191 36.067 1.00 36.47 142 THR A CA 1
ATOM 1106 C C . THR A 1 142 ? -15.392 15.068 36.914 1.00 36.47 142 THR A C 1
ATOM 1108 O O . THR A 1 142 ? -15.442 14.909 38.134 1.00 36.47 142 THR A O 1
ATOM 1111 N N . ARG A 1 143 ? -16.153 15.965 36.288 1.00 34.50 143 ARG A N 1
ATOM 1112 C CA . ARG A 1 143 ? -17.449 16.382 36.831 1.00 34.50 143 ARG A CA 1
ATOM 1113 C C . ARG A 1 143 ? -18.514 16.081 35.791 1.00 34.50 143 ARG A C 1
ATOM 1115 O O . ARG A 1 143 ? -18.330 16.412 34.621 1.00 34.50 143 ARG A O 1
ATOM 1122 N N . TYR A 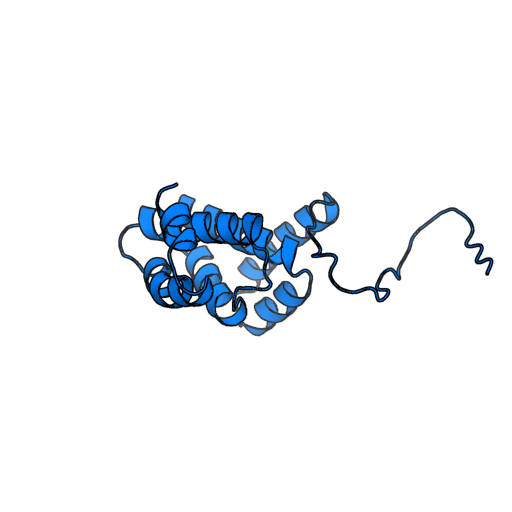1 144 ? -19.543 15.381 36.259 1.00 35.53 144 TYR A N 1
ATOM 1123 C CA . TYR A 1 144 ? -20.870 15.382 35.655 1.00 35.53 144 TYR A CA 1
ATOM 1124 C C . TYR A 1 144 ? -21.429 16.805 35.633 1.00 35.53 144 TYR A C 1
ATOM 1126 O O . TYR A 1 144 ? -21.078 17.575 36.562 1.00 35.53 144 TYR A O 1
#

Sequence (144 aa):
MLLLRIMEQSASPQYIWDRMLGGFKHKNNRTREGVCLFLISTLNTYGAQGLTLSKIVPHICNLLGDPTSQVRDAAMNCLVEIYRHVGERVRIDLSKKGLPQSRLNVIFSRFDEVQRSGNMILSSGSGRCFLCVQTSTGRCSTRY

Radius of gyration: 17.56 Å; Cα contacts (8 Å, |Δi|>4): 111; chains: 1; bounding box: 35×31×55 Å

Organism: NCBI:txid2873325

InterPro domains:
  IPR011989 Armadillo-like helical [G3DSA:1.25.10.10] (1-118)
  IPR016024 Armadillo-type fold [SSF48371] (5-101)
  IPR021133 HEAT, type 2 [PS50077] (56-94)
  IPR048491 XMAP215/Dis1/CLASP, TOG domain [PF21041] (3-89)

Secondary structure (DSSP, 8-state):
-HHHHHHTTSS-HHHHHHHHGGGGG-SSHHHHHHHHHHHHHHHHHH-STTS-HHHHHHHHHHHTT-SSHHHHHHHHHHHHHHHHHHTTHHHHHHHTTT--HHHHHHHHHHHHHHHHTT-------S---------S--------

Foldseek 3Di:
DVVVVVCVVDDAPAVVVVVLLVQLVDPDLVSVLVSLVVLLVCCVPPNPPRDPVLVVLVSLLVQCPPPDPSSVVSSLVSLLSNCLRPNPVSLVSVVVPPDPPVSSVVSVVSSVVCVVVVVRPHPPDDDDDDDDDDDDDDDDDDDD

Solvent-accessible surface area (backbone atoms only — not comparable to full-atom values): 8769 Å² total; per-residue (Å²): 122,68,66,64,61,51,55,78,76,46,101,45,72,51,65,55,48,70,66,46,59,61,36,68,73,41,91,50,61,69,48,30,26,49,50,28,52,48,49,41,52,45,38,74,74,66,42,59,86,64,51,72,52,87,72,49,50,65,55,40,61,56,31,59,70,43,93,47,65,69,34,20,54,33,24,50,52,31,53,48,47,52,33,26,45,65,38,71,62,55,58,58,56,51,68,74,65,72,65,59,65,74,60,50,51,56,54,50,52,52,47,51,51,42,59,73,68,64,65,58,47,66,72,89,77,73,97,72,90,81,89,79,80,88,85,93,83,82,81,90,76,91,75,133

Nearest PDB structures (foldseek):
  6mq5-assembly2_B  TM=9.666E-01  e=1.100E-12  Homo sapiens
  5nr4-assembly2_B  TM=9.644E-01  e=2.241E-09  Homo sapiens
  5nr4-assembly1_A  TM=9.745E-01  e=7.065E-09  Homo sapiens
  4g3a-assembly1_A  TM=9.319E-01  e=9.000E-06  Drosophila melanogaster
  2of3-assembly1_A  TM=8.399E-01  e=3.452E-03  Caenorhabditis elegans

pLDDT: mean 74.04, std 19.14, range [30.78, 93.19]